Protein AF-A0A7Z9GWV1-F1 (afdb_monomer)

Sequence (117 aa):
MITIGADYTLPIANGILIMTESMFINHSEINNQSITAFMASVPLGMVHQLMFISQLDWKEDRSYNYLRWSSTYDHYSLNFILSISPKRADYNLPEEDLPRSLAGFGTGLQFMFIYNH

pLDDT: mean 89.91, std 7.86, range [61.5, 97.62]

Secondary structure (DSSP, 8-state):
-EEEEEEEEE-STT-EEEEEEEEEE--SSS--EEEEEEEEEEEETTTEEEEEEEEEETTTTEEEEEEEEEEE-SSEEEEEEEEE---GGGS-S-TTTS-SS-TTSSEEEEEEEEE--

Structure (mmCIF, N/CA/C/O backbone):
data_AF-A0A7Z9GWV1-F1
#
_entry.id   AF-A0A7Z9GWV1-F1
#
loop_
_atom_site.group_PDB
_atom_site.id
_atom_site.type_symbol
_atom_site.label_atom_id
_atom_site.label_alt_id
_atom_site.label_comp_id
_atom_site.label_asym_id
_atom_site.label_entity_id
_atom_site.label_seq_id
_atom_site.pdbx_PDB_ins_code
_atom_site.Cartn_x
_atom_site.Cartn_y
_atom_site.Cartn_z
_atom_site.occupancy
_atom_site.B_iso_or_equiv
_atom_site.auth_seq_id
_atom_site.auth_comp_id
_atom_site.auth_asym_id
_atom_site.auth_atom_id
_atom_site.pdbx_PDB_model_num
ATOM 1 N N . MET A 1 1 ? 22.954 8.430 -1.538 1.00 85.75 1 MET A N 1
ATOM 2 C CA . MET A 1 1 ? 21.503 8.187 -1.435 1.00 85.75 1 MET A CA 1
ATOM 3 C C . MET A 1 1 ? 20.935 9.204 -0.473 1.00 85.75 1 MET A C 1
ATOM 5 O O . MET A 1 1 ? 21.500 9.362 0.602 1.00 85.75 1 MET A O 1
ATOM 9 N N . ILE A 1 2 ? 19.909 9.936 -0.884 1.00 91.75 2 ILE A N 1
ATOM 10 C CA . ILE A 1 2 ? 19.258 10.964 -0.068 1.00 91.75 2 ILE A CA 1
ATOM 11 C C . ILE A 1 2 ? 17.7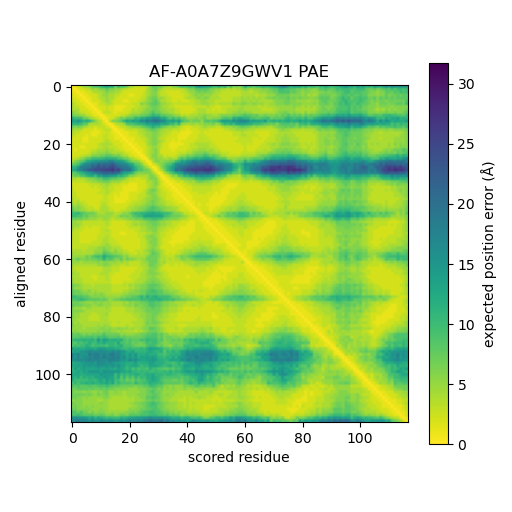64 10.673 -0.094 1.00 91.75 2 ILE A C 1
ATOM 13 O O . ILE A 1 2 ? 17.221 10.435 -1.168 1.00 91.75 2 ILE A O 1
ATOM 17 N N . THR A 1 3 ? 17.114 10.713 1.063 1.00 92.69 3 THR A N 1
ATOM 18 C CA . THR A 1 3 ? 15.664 10.550 1.181 1.00 92.69 3 THR A CA 1
ATOM 19 C C . THR A 1 3 ? 15.099 11.752 1.915 1.00 92.69 3 THR A C 1
ATOM 21 O O . THR A 1 3 ? 15.663 12.187 2.918 1.00 92.69 3 THR A O 1
ATOM 24 N N . ILE A 1 4 ? 14.009 12.304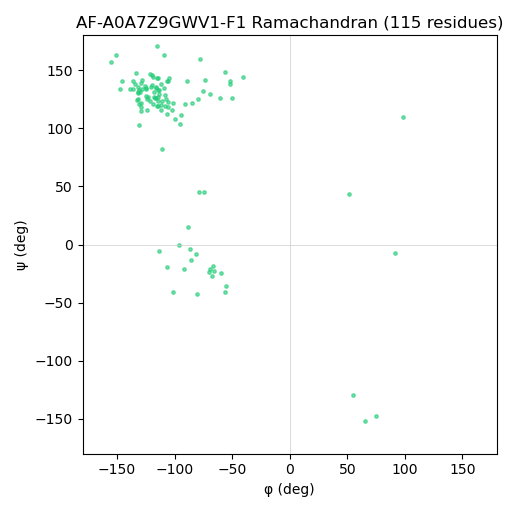 1.396 1.00 95.12 4 ILE A N 1
ATOM 25 C CA . ILE A 1 4 ? 13.285 13.428 1.984 1.00 95.12 4 ILE A CA 1
ATOM 26 C C . ILE A 1 4 ? 11.817 13.039 2.007 1.00 95.12 4 ILE A C 1
ATOM 28 O O . ILE A 1 4 ? 11.290 12.570 1.002 1.00 95.12 4 ILE A O 1
ATOM 32 N N . GLY A 1 5 ? 11.157 13.240 3.137 1.00 95.38 5 GLY A N 1
ATOM 33 C CA . GLY A 1 5 ? 9.747 12.931 3.276 1.00 95.38 5 GLY A CA 1
ATOM 34 C C . GLY A 1 5 ? 9.064 13.832 4.284 1.00 95.38 5 GLY A C 1
ATOM 35 O O . GLY A 1 5 ? 9.719 14.513 5.075 1.00 95.38 5 GLY A O 1
ATOM 36 N N . ALA A 1 6 ? 7.743 13.846 4.209 1.00 96.00 6 ALA A N 1
ATOM 37 C CA . ALA A 1 6 ? 6.877 14.532 5.143 1.00 96.00 6 ALA A CA 1
ATOM 38 C C . ALA A 1 6 ? 5.588 13.733 5.315 1.00 96.00 6 ALA A C 1
ATOM 40 O O . ALA A 1 6 ? 5.021 13.224 4.344 1.00 96.00 6 ALA A O 1
ATOM 41 N N . ASP A 1 7 ? 5.105 13.681 6.547 1.00 96.38 7 ASP A N 1
ATOM 42 C CA . ASP A 1 7 ? 3.790 13.179 6.895 1.00 96.38 7 ASP A CA 1
ATOM 43 C C . ASP A 1 7 ? 2.966 14.276 7.576 1.00 96.38 7 ASP A C 1
ATOM 45 O O . ASP A 1 7 ? 3.480 15.161 8.262 1.00 96.38 7 ASP A O 1
ATOM 49 N N . TYR A 1 8 ? 1.663 14.257 7.324 1.00 95.31 8 TYR A N 1
ATOM 50 C CA . TYR A 1 8 ? 0.720 15.169 7.941 1.00 95.31 8 TYR A CA 1
ATOM 51 C C . TYR A 1 8 ? -0.624 14.480 8.138 1.00 95.31 8 TYR A C 1
ATOM 53 O O . TYR A 1 8 ? -1.160 13.848 7.227 1.00 95.31 8 TYR A O 1
ATOM 61 N N . THR A 1 9 ? -1.194 14.633 9.332 1.00 95.81 9 THR A N 1
ATOM 62 C CA . THR A 1 9 ? -2.536 14.134 9.635 1.00 95.81 9 THR A CA 1
ATOM 63 C C . THR A 1 9 ? -3.528 15.283 9.544 1.00 95.81 9 THR A C 1
ATOM 65 O O . THR A 1 9 ? -3.559 16.166 10.400 1.00 95.81 9 THR A O 1
ATOM 68 N N . LEU A 1 10 ? -4.353 15.273 8.500 1.00 93.31 10 LEU A N 1
ATOM 69 C CA . LEU A 1 10 ? -5.433 16.236 8.332 1.00 93.31 10 LEU A CA 1
ATOM 70 C C . LEU A 1 10 ? -6.517 15.968 9.386 1.00 93.31 10 LEU A C 1
ATOM 72 O O . LEU A 1 10 ? -7.006 14.837 9.458 1.00 93.31 10 LEU A O 1
ATOM 76 N N . PRO A 1 11 ? -6.970 16.984 10.143 1.00 8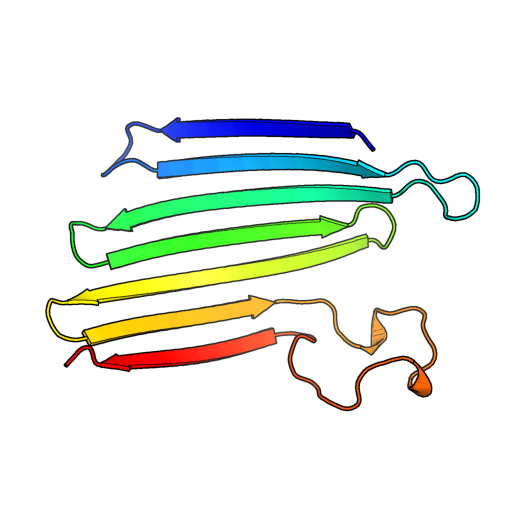9.44 11 PRO A N 1
ATOM 77 C CA . PRO A 1 11 ? -8.016 16.840 11.158 1.00 89.44 11 PRO A CA 1
ATOM 78 C C . PRO A 1 11 ? -9.422 16.802 10.528 1.00 89.44 11 PRO A C 1
ATOM 80 O O . PRO A 1 11 ? -10.339 17.495 10.961 1.00 89.44 11 PRO A O 1
ATOM 83 N N . ILE A 1 12 ? -9.588 16.031 9.454 1.00 86.00 12 ILE A N 1
ATOM 84 C CA . ILE A 1 12 ? -10.847 15.851 8.729 1.00 86.00 12 ILE A CA 1
ATOM 85 C C . ILE A 1 12 ? -11.309 14.407 8.952 1.00 86.00 12 ILE A C 1
ATOM 87 O O . ILE A 1 12 ? -10.498 13.480 8.905 1.00 86.00 12 ILE A O 1
ATOM 91 N N . ALA A 1 13 ? -12.610 14.211 9.187 1.00 81.50 13 ALA A N 1
ATOM 92 C CA . ALA A 1 13 ? -13.189 12.925 9.589 1.00 81.50 13 ALA A CA 1
ATOM 93 C C . ALA A 1 13 ? -12.506 12.368 10.859 1.00 81.50 13 ALA A C 1
ATOM 95 O O . ALA A 1 13 ? -12.370 13.096 11.838 1.00 81.50 13 ALA A O 1
ATOM 96 N N . ASN A 1 14 ? -12.069 11.106 10.855 1.00 85.69 14 ASN A N 1
ATOM 97 C CA . ASN A 1 14 ? -11.339 10.496 11.976 1.00 85.69 14 ASN A CA 1
ATOM 98 C C . ASN A 1 14 ? -9.812 10.711 11.892 1.00 85.69 14 ASN A C 1
ATOM 100 O O . ASN A 1 14 ? -9.060 10.012 12.567 1.00 85.69 14 ASN A O 1
ATOM 104 N N . GLY A 1 15 ? -9.354 11.641 11.048 1.00 90.56 15 GLY A N 1
ATOM 105 C CA . GLY A 1 15 ? -7.941 11.904 10.788 1.00 90.56 15 GLY A CA 1
ATOM 106 C C . GLY A 1 15 ? -7.458 11.211 9.515 1.00 90.56 15 GLY A C 1
ATOM 107 O O . GLY A 1 15 ? -7.330 9.992 9.479 1.00 90.56 15 GLY A O 1
ATOM 108 N N . ILE A 1 16 ? -7.176 11.981 8.463 1.00 93.81 16 ILE A N 1
ATOM 109 C CA . ILE A 1 16 ? -6.587 11.450 7.224 1.00 93.81 16 ILE A CA 1
ATOM 110 C C . ILE A 1 16 ? -5.077 11.628 7.316 1.00 93.81 16 ILE A C 1
ATOM 112 O O . ILE A 1 16 ? -4.586 12.754 7.265 1.00 93.81 16 ILE A O 1
ATOM 116 N N . LEU A 1 17 ? -4.344 10.526 7.436 1.00 95.44 17 LEU A N 1
ATOM 117 C CA . LEU A 1 17 ? -2.889 10.542 7.352 1.00 95.44 17 LEU A CA 1
ATOM 118 C C . LEU A 1 17 ? -2.484 10.605 5.884 1.00 95.44 17 LEU A C 1
ATOM 120 O O . LEU A 1 17 ? -2.887 9.749 5.102 1.00 95.44 17 LEU A O 1
ATOM 124 N N . ILE A 1 18 ? -1.674 11.591 5.522 1.00 96.56 18 ILE A N 1
ATOM 125 C CA . ILE A 1 18 ? -1.025 11.675 4.219 1.00 96.56 18 ILE A CA 1
ATOM 126 C C . ILE A 1 18 ? 0.477 11.689 4.451 1.00 96.56 18 ILE A C 1
ATOM 128 O O . ILE A 1 18 ? 0.964 12.398 5.326 1.00 96.56 18 ILE A O 1
ATOM 132 N N . MET A 1 19 ? 1.210 10.922 3.661 1.00 97.19 19 MET A N 1
ATOM 133 C CA . MET A 1 19 ? 2.661 10.867 3.700 1.00 97.19 19 MET A CA 1
ATOM 134 C C . MET A 1 19 ? 3.202 10.887 2.282 1.00 97.19 19 MET A C 1
ATOM 136 O O . MET A 1 19 ? 2.661 10.244 1.383 1.00 97.19 19 MET A O 1
ATOM 140 N N . THR A 1 20 ? 4.294 11.605 2.082 1.00 96.69 20 THR A N 1
ATOM 141 C CA . THR A 1 20 ? 5.072 11.526 0.856 1.00 96.69 20 THR A CA 1
ATOM 142 C C . THR A 1 20 ? 6.540 11.375 1.196 1.00 96.69 20 THR A C 1
ATOM 144 O O . THR A 1 20 ? 7.060 12.064 2.068 1.00 96.69 20 THR A O 1
ATOM 147 N N . GLU A 1 21 ? 7.210 10.466 0.504 1.00 96.75 21 GLU A N 1
ATOM 148 C CA . GLU A 1 21 ? 8.649 10.263 0.596 1.00 96.75 21 GLU A CA 1
ATOM 149 C C . GLU A 1 21 ? 9.233 10.279 -0.811 1.00 96.75 21 GLU A C 1
ATOM 151 O O . GLU A 1 21 ? 8.638 9.773 -1.755 1.00 96.75 21 GLU A O 1
ATOM 156 N N . SER A 1 22 ? 10.404 10.876 -0.976 1.00 94.44 22 SER A N 1
ATOM 157 C CA . SER A 1 22 ? 11.159 10.885 -2.222 1.00 94.44 22 SER A CA 1
ATOM 158 C C . SER A 1 22 ? 12.601 10.502 -1.939 1.00 94.44 22 SER A C 1
ATOM 160 O O . SER A 1 22 ? 13.276 11.105 -1.107 1.00 94.44 22 SER A O 1
ATOM 162 N N . MET A 1 23 ? 13.066 9.481 -2.642 1.00 94.56 23 MET A N 1
ATOM 163 C CA . MET A 1 23 ? 14.381 8.884 -2.506 1.00 94.56 23 MET A CA 1
ATOM 164 C C . MET A 1 23 ? 15.159 9.089 -3.799 1.00 94.56 23 MET A C 1
ATOM 166 O O . MET A 1 23 ? 14.711 8.713 -4.879 1.00 94.56 23 MET A O 1
ATOM 170 N N . PHE A 1 24 ? 16.351 9.658 -3.673 1.00 91.62 24 PHE A N 1
ATOM 171 C CA . PHE A 1 24 ? 17.289 9.895 -4.758 1.00 91.62 24 PHE A CA 1
ATOM 172 C C . PHE A 1 24 ? 18.505 8.992 -4.580 1.00 91.62 24 PHE A C 1
ATOM 174 O O . PHE A 1 24 ? 19.279 9.104 -3.616 1.00 91.62 24 PHE A O 1
ATOM 181 N N . ILE A 1 25 ? 18.687 8.094 -5.538 1.00 89.50 25 ILE A N 1
ATOM 182 C CA . ILE A 1 25 ? 19.813 7.177 -5.617 1.00 89.50 25 ILE A CA 1
ATOM 183 C C . ILE A 1 25 ? 20.716 7.683 -6.736 1.00 89.50 25 ILE A C 1
ATOM 185 O O . ILE A 1 25 ? 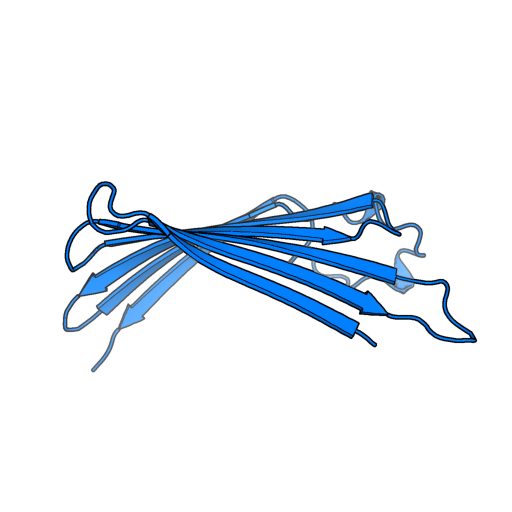20.352 7.681 -7.908 1.00 89.50 25 ILE A O 1
ATOM 189 N N . ASN A 1 26 ? 21.898 8.153 -6.350 1.00 84.06 26 ASN A N 1
ATOM 190 C CA . ASN A 1 26 ? 22.974 8.482 -7.273 1.00 84.06 26 ASN A CA 1
ATOM 191 C C . ASN A 1 26 ? 24.022 7.375 -7.152 1.00 84.06 26 ASN A C 1
ATOM 193 O O . ASN A 1 26 ? 24.547 7.153 -6.055 1.00 84.06 26 ASN A O 1
ATOM 197 N N . HIS A 1 27 ? 24.271 6.665 -8.246 1.00 76.38 27 HIS A N 1
ATOM 198 C CA . HIS A 1 27 ? 25.267 5.610 -8.334 1.00 76.38 27 HIS A CA 1
ATOM 199 C C . HIS A 1 27 ? 26.140 5.883 -9.560 1.00 76.38 27 HIS A C 1
ATOM 201 O O . HIS A 1 27 ? 25.650 6.300 -10.601 1.00 76.38 27 HIS A O 1
ATOM 207 N N . SER A 1 28 ? 27.448 5.683 -9.445 1.00 66.31 28 SER A N 1
ATOM 208 C CA . SER A 1 28 ? 28.391 6.016 -10.520 1.00 66.31 28 SER A CA 1
ATOM 209 C C . SER A 1 28 ? 28.278 5.098 -11.742 1.00 66.31 28 SER A C 1
ATOM 211 O O . SER A 1 28 ? 28.651 5.510 -12.835 1.00 66.31 28 SER A O 1
ATOM 213 N N . GLU A 1 29 ? 27.756 3.878 -11.571 1.00 62.22 29 GLU A N 1
ATOM 214 C CA . GLU A 1 29 ? 27.596 2.887 -12.651 1.00 62.22 29 GLU A CA 1
ATOM 215 C C . GLU A 1 29 ? 26.141 2.697 -13.113 1.00 62.22 29 GLU A C 1
ATOM 217 O O . GLU A 1 29 ? 25.895 2.220 -14.218 1.00 62.22 29 GLU A O 1
ATOM 222 N N . ILE A 1 30 ? 25.165 3.096 -12.293 1.00 61.50 30 ILE A N 1
ATOM 223 C CA . ILE A 1 30 ? 23.731 2.964 -12.565 1.00 61.50 30 ILE A CA 1
ATOM 224 C C . ILE A 1 30 ? 23.171 4.380 -12.585 1.00 61.50 30 ILE A C 1
ATOM 226 O O . ILE A 1 30 ? 23.298 5.104 -11.602 1.00 61.50 30 ILE A O 1
ATOM 230 N N . ASN A 1 31 ? 22.578 4.773 -13.714 1.00 69.12 31 ASN A N 1
ATOM 231 C CA . ASN A 1 31 ? 21.940 6.077 -13.902 1.00 69.12 31 ASN A CA 1
ATOM 232 C C . ASN A 1 31 ? 21.146 6.526 -12.662 1.00 69.12 31 ASN A C 1
ATOM 234 O O . ASN A 1 31 ? 20.468 5.715 -12.036 1.00 69.12 31 ASN A O 1
ATOM 238 N N . ASN A 1 32 ? 21.157 7.831 -12.376 1.00 81.25 32 ASN A N 1
ATOM 239 C CA . ASN A 1 32 ? 20.405 8.406 -11.261 1.00 81.25 32 ASN A CA 1
ATOM 240 C C . ASN A 1 32 ? 18.943 7.938 -11.283 1.00 81.25 32 ASN A C 1
ATOM 242 O O . ASN A 1 32 ? 18.246 8.121 -12.286 1.00 81.25 32 ASN A O 1
ATOM 246 N N . GLN A 1 33 ? 18.492 7.373 -10.167 1.00 85.00 33 GLN A N 1
ATOM 247 C CA . GLN A 1 33 ? 17.126 6.906 -9.975 1.00 85.00 33 GLN A CA 1
ATOM 248 C C . GLN A 1 33 ? 16.460 7.774 -8.911 1.00 85.00 33 GLN A C 1
ATOM 250 O O . GLN A 1 33 ? 17.043 8.036 -7.853 1.00 85.00 33 GLN A O 1
ATOM 255 N N . SER A 1 34 ? 15.240 8.230 -9.186 1.00 91.56 34 SER A N 1
ATOM 256 C CA . SER A 1 34 ? 14.406 8.879 -8.179 1.00 91.56 34 SER A CA 1
ATOM 257 C C . SER A 1 34 ? 13.090 8.144 -8.047 1.00 91.56 34 SER A C 1
ATOM 259 O O . SER A 1 34 ? 12.383 7.945 -9.035 1.00 91.56 34 SER A O 1
ATOM 261 N N . ILE A 1 35 ? 12.765 7.778 -6.816 1.00 93.75 35 ILE A N 1
ATOM 262 C CA . ILE A 1 35 ? 11.544 7.068 -6.463 1.00 93.75 35 ILE A CA 1
ATOM 263 C C . ILE A 1 35 ? 10.754 7.963 -5.519 1.00 93.75 35 ILE A C 1
ATOM 265 O O . ILE A 1 35 ? 11.288 8.403 -4.503 1.00 93.75 35 ILE A O 1
ATOM 269 N N . THR A 1 36 ? 9.489 8.214 -5.832 1.00 95.44 36 THR A N 1
ATOM 270 C CA . THR A 1 36 ? 8.568 8.940 -4.955 1.00 95.44 36 THR A CA 1
ATOM 271 C C . THR A 1 36 ? 7.462 8.002 -4.508 1.00 95.44 36 THR A C 1
ATOM 273 O O . THR A 1 36 ? 6.795 7.391 -5.333 1.00 95.44 36 THR A O 1
ATOM 276 N N . ALA A 1 37 ? 7.248 7.897 -3.206 1.00 96.44 37 ALA A N 1
ATOM 277 C CA . ALA A 1 37 ? 6.111 7.220 -2.619 1.00 96.44 37 ALA A CA 1
ATOM 278 C C . ALA A 1 37 ? 5.129 8.251 -2.053 1.00 96.44 37 ALA A C 1
ATOM 280 O O . ALA A 1 37 ? 5.507 9.261 -1.459 1.00 96.44 37 ALA A O 1
ATOM 281 N N . PHE A 1 38 ? 3.850 7.980 -2.237 1.00 96.88 38 PHE A N 1
ATOM 282 C CA . PHE A 1 38 ? 2.732 8.700 -1.662 1.00 96.88 38 PHE A CA 1
ATOM 283 C C . PHE A 1 38 ? 1.853 7.695 -0.933 1.00 96.88 38 PHE A C 1
ATOM 285 O O . PHE A 1 38 ? 1.572 6.618 -1.452 1.00 96.88 38 PHE A O 1
ATOM 292 N N . MET A 1 39 ? 1.396 8.042 0.259 1.00 97.31 39 MET A N 1
ATOM 293 C CA . MET A 1 39 ? 0.478 7.235 1.041 1.00 97.31 39 MET A CA 1
ATOM 294 C C . MET A 1 39 ? -0.624 8.126 1.597 1.00 97.31 39 MET A C 1
ATOM 296 O O . MET A 1 39 ? -0.372 9.237 2.052 1.00 97.31 39 MET A O 1
ATOM 300 N N . ALA A 1 40 ? -1.851 7.625 1.558 1.00 96.56 40 ALA A N 1
ATOM 301 C CA . ALA A 1 40 ? -2.991 8.215 2.231 1.00 96.56 40 ALA A CA 1
ATOM 302 C C . ALA A 1 40 ? -3.724 7.120 3.006 1.00 96.56 40 ALA A C 1
ATOM 304 O O . ALA A 1 40 ? -4.013 6.057 2.462 1.00 96.56 40 ALA A O 1
ATOM 305 N N . SER A 1 41 ? -4.040 7.356 4.272 1.00 95.94 41 SER A N 1
ATOM 306 C CA . SER A 1 41 ? -4.724 6.394 5.129 1.00 95.94 41 SER A CA 1
ATOM 307 C C . SER A 1 41 ? -5.821 7.075 5.930 1.00 95.94 41 SER A C 1
ATOM 309 O O . SER A 1 41 ? -5.605 8.121 6.536 1.00 95.94 41 SER A O 1
ATOM 311 N N . VAL A 1 42 ? -6.993 6.447 5.968 1.00 95.31 42 VAL A N 1
ATOM 312 C CA . VAL A 1 42 ? -8.172 6.931 6.684 1.00 95.31 42 VAL A CA 1
ATOM 313 C C . VAL A 1 42 ? -8.720 5.815 7.572 1.00 95.31 42 VAL A C 1
ATOM 315 O O . VAL A 1 42 ? -9.144 4.777 7.051 1.00 95.31 42 VAL A O 1
ATOM 318 N N . PRO A 1 43 ? -8.748 6.002 8.900 1.00 93.75 43 PRO A N 1
ATOM 319 C CA . PRO A 1 43 ? -9.499 5.140 9.791 1.00 93.75 43 PRO A CA 1
ATOM 320 C C . PRO A 1 43 ? -10.997 5.468 9.686 1.00 93.75 43 PRO A C 1
ATOM 322 O O . PRO A 1 43 ? -11.431 6.620 9.739 1.00 93.75 43 PRO A O 1
ATOM 325 N N . LEU A 1 44 ? -11.818 4.438 9.537 1.00 91.69 44 LEU A N 1
ATOM 326 C CA . LEU A 1 44 ? -13.274 4.521 9.498 1.00 91.69 44 LEU A CA 1
ATOM 327 C C . LEU A 1 44 ? -13.814 3.867 10.777 1.00 91.69 44 LEU A C 1
ATOM 329 O O . LEU A 1 44 ? -14.187 2.693 10.801 1.00 91.69 44 LEU A O 1
ATOM 333 N N . GLY A 1 45 ? -13.811 4.640 11.866 1.00 88.56 45 GLY A N 1
ATOM 334 C CA . GLY A 1 45 ? -14.101 4.144 13.210 1.00 88.56 45 GLY A CA 1
ATOM 335 C C . GLY A 1 45 ? -12.934 3.341 13.790 1.00 88.56 45 GLY A C 1
ATOM 336 O O . GLY A 1 45 ? -11.776 3.629 13.504 1.00 88.56 45 GLY A O 1
ATOM 337 N N . MET A 1 46 ? -13.246 2.340 14.616 1.00 87.12 46 MET A N 1
ATOM 338 C CA . MET A 1 46 ? -12.242 1.490 15.279 1.00 87.12 46 MET A CA 1
ATOM 339 C C . MET A 1 46 ? -11.896 0.220 14.491 1.00 87.12 46 MET A C 1
ATOM 341 O O . MET A 1 46 ? -10.857 -0.383 14.727 1.00 87.12 46 MET A O 1
ATOM 345 N N . VAL A 1 47 ? -12.780 -0.195 13.580 1.00 92.38 47 VAL A N 1
ATOM 346 C CA . VAL A 1 47 ? -12.721 -1.515 12.932 1.00 92.38 47 VAL A CA 1
ATOM 347 C C . VAL A 1 47 ? -12.129 -1.427 11.532 1.00 92.38 47 VAL A C 1
ATOM 349 O O . VAL A 1 47 ? -11.348 -2.290 11.138 1.00 92.38 47 VAL A O 1
ATOM 352 N N . HIS A 1 48 ? -12.495 -0.400 10.766 1.00 95.19 48 HIS A N 1
ATOM 353 C CA . HIS A 1 48 ? -12.152 -0.312 9.354 1.00 95.19 48 HIS A CA 1
ATOM 354 C C . HIS A 1 48 ? -11.036 0.698 9.103 1.00 95.19 48 HIS A C 1
ATOM 356 O O . HIS A 1 48 ? -11.008 1.777 9.690 1.00 95.19 48 HIS A O 1
ATOM 362 N N . GLN A 1 49 ? -10.152 0.385 8.163 1.00 95.38 49 GLN A N 1
ATOM 363 C CA . GLN A 1 49 ? -9.127 1.301 7.678 1.00 95.38 49 GLN A CA 1
ATOM 364 C C . GLN A 1 49 ? -9.010 1.177 6.163 1.00 95.38 49 GLN A C 1
ATOM 366 O O . GLN A 1 49 ? -8.946 0.074 5.619 1.00 95.38 49 GLN A O 1
ATOM 371 N N . LEU A 1 50 ? -8.969 2.321 5.487 1.00 96.62 50 LEU A N 1
ATOM 372 C CA . LEU A 1 50 ? -8.665 2.412 4.067 1.00 96.62 50 LEU A CA 1
ATOM 373 C C . LEU A 1 50 ? -7.270 3.016 3.911 1.00 96.62 50 LEU A C 1
ATOM 375 O O . LEU A 1 50 ? -6.988 4.061 4.487 1.00 96.62 50 LEU A O 1
ATOM 379 N N . MET A 1 51 ? -6.399 2.369 3.148 1.00 96.88 51 MET A N 1
ATOM 380 C CA . MET A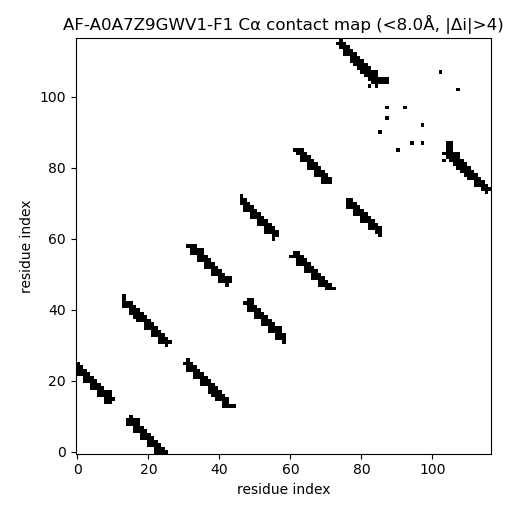 1 51 ? -5.043 2.832 2.876 1.00 96.88 51 MET A CA 1
ATOM 381 C C . MET A 1 51 ? -4.773 2.765 1.381 1.00 96.88 51 MET A C 1
ATOM 383 O O . MET A 1 51 ? -4.982 1.735 0.750 1.00 96.88 51 MET A O 1
ATOM 387 N N . PHE A 1 52 ? -4.271 3.853 0.829 1.00 97.25 52 PHE A N 1
ATOM 388 C CA . PHE A 1 52 ? -3.795 3.954 -0.533 1.00 97.25 52 PHE A CA 1
ATOM 389 C C . PHE A 1 52 ? -2.299 4.252 -0.515 1.00 97.25 52 PHE A C 1
ATOM 391 O O . PHE A 1 52 ? -1.854 5.111 0.241 1.00 97.25 52 PHE A O 1
ATOM 398 N N . ILE A 1 53 ? -1.529 3.550 -1.337 1.00 97.25 53 ILE A N 1
ATOM 399 C CA . ILE A 1 53 ? -0.101 3.780 -1.543 1.00 97.25 53 ILE A CA 1
ATOM 400 C C . ILE A 1 53 ? 0.137 3.857 -3.046 1.00 97.25 53 ILE A C 1
ATOM 402 O O . ILE A 1 53 ? -0.306 2.985 -3.786 1.00 97.25 53 ILE A O 1
ATOM 406 N N . SER A 1 54 ? 0.855 4.876 -3.493 1.00 96.75 54 SER A N 1
ATOM 407 C CA . SER A 1 54 ? 1.332 5.010 -4.862 1.00 96.75 54 SER A CA 1
ATOM 408 C C . SER A 1 54 ? 2.841 5.191 -4.838 1.00 96.75 54 SER A C 1
ATOM 410 O O . SER A 1 54 ? 3.350 6.041 -4.116 1.00 96.75 54 SER A O 1
ATOM 412 N N . GLN A 1 55 ? 3.562 4.384 -5.601 1.00 95.81 55 GLN A N 1
ATOM 413 C CA . GLN A 1 55 ? 5.000 4.493 -5.782 1.00 95.81 55 GLN A CA 1
ATOM 414 C C . GLN A 1 55 ? 5.283 4.794 -7.249 1.00 95.81 55 GLN A C 1
ATOM 416 O O . GLN A 1 55 ? 4.835 4.071 -8.134 1.00 95.81 55 GLN A O 1
ATOM 421 N N . LEU A 1 56 ? 6.035 5.856 -7.491 1.00 94.06 56 LEU A N 1
ATOM 422 C CA . LEU A 1 56 ? 6.418 6.355 -8.800 1.00 94.06 56 LEU A CA 1
ATOM 423 C C . LEU A 1 56 ? 7.929 6.203 -8.949 1.00 94.06 56 LEU A C 1
ATOM 425 O O . LEU A 1 56 ? 8.693 6.784 -8.178 1.00 94.06 56 LEU A O 1
ATOM 429 N N . ASP A 1 57 ? 8.353 5.425 -9.937 1.00 92.19 57 ASP A N 1
ATOM 430 C CA . ASP A 1 57 ? 9.730 5.404 -10.413 1.00 92.19 57 ASP A CA 1
ATOM 431 C C . ASP A 1 57 ? 9.834 6.335 -11.621 1.00 92.19 57 ASP A C 1
ATOM 433 O O . ASP A 1 57 ? 9.401 6.005 -12.727 1.00 92.19 57 ASP A O 1
ATOM 437 N N . TRP A 1 58 ? 10.405 7.515 -11.393 1.00 89.44 58 TRP A N 1
ATOM 438 C CA . TRP A 1 58 ? 10.526 8.554 -12.413 1.00 89.44 58 TRP A CA 1
ATOM 439 C C . TRP A 1 58 ? 11.505 8.189 -13.527 1.00 89.44 58 TRP A C 1
ATOM 441 O O . TRP A 1 58 ? 11.456 8.787 -14.599 1.00 89.44 58 TRP A O 1
ATOM 451 N N . LYS A 1 59 ? 12.430 7.253 -13.282 1.00 86.38 59 LYS A N 1
ATOM 452 C CA . LYS A 1 59 ? 13.443 6.883 -14.272 1.00 86.38 59 LYS A CA 1
ATOM 453 C C . LYS A 1 59 ? 12.882 5.920 -15.311 1.00 86.38 59 LYS A C 1
ATOM 455 O O . LYS A 1 59 ? 13.167 6.072 -16.495 1.00 86.38 59 LYS A O 1
ATOM 460 N N . GLU A 1 60 ? 12.104 4.952 -14.845 1.00 83.81 60 GLU A N 1
ATOM 461 C CA . GLU A 1 60 ? 11.515 3.891 -15.665 1.00 83.81 60 GLU A CA 1
ATOM 462 C C . GLU A 1 60 ? 10.074 4.207 -16.108 1.00 83.81 60 GLU A C 1
ATOM 464 O O . GLU A 1 60 ? 9.466 3.387 -16.790 1.00 83.81 60 GLU A O 1
ATOM 469 N N . ASP A 1 61 ? 9.529 5.365 -15.710 1.00 86.56 61 ASP A N 1
ATOM 470 C CA . ASP A 1 61 ? 8.131 5.784 -15.914 1.00 86.56 61 ASP A CA 1
ATOM 471 C C . ASP A 1 61 ? 7.120 4.721 -15.445 1.00 86.56 61 ASP A C 1
ATOM 473 O O . ASP A 1 61 ? 6.139 4.379 -16.108 1.00 86.56 61 ASP A O 1
ATOM 477 N N . ARG A 1 62 ? 7.397 4.136 -14.274 1.00 90.31 62 ARG A N 1
ATOM 478 C CA . ARG A 1 62 ? 6.585 3.064 -13.688 1.00 90.31 62 ARG A CA 1
ATOM 479 C C . ARG A 1 62 ? 5.836 3.571 -12.472 1.00 90.31 62 ARG A C 1
ATOM 481 O O . ARG A 1 62 ? 6.418 4.187 -11.583 1.00 90.31 62 ARG A O 1
ATOM 488 N N . SER A 1 63 ? 4.551 3.233 -12.398 1.00 92.69 63 SER A N 1
ATOM 489 C CA . SER A 1 63 ? 3.722 3.491 -11.223 1.00 92.69 63 SER A CA 1
ATOM 490 C C . SER A 1 63 ? 3.185 2.192 -10.635 1.00 92.69 63 SER A C 1
ATOM 492 O O . SER A 1 63 ? 2.733 1.305 -11.359 1.00 92.69 63 SER A O 1
ATOM 494 N N . TYR A 1 64 ? 3.227 2.093 -9.313 1.00 94.81 64 TYR A N 1
ATOM 495 C CA . TYR A 1 64 ? 2.709 0.970 -8.548 1.00 94.81 64 TYR A CA 1
ATOM 496 C C . TYR A 1 64 ? 1.704 1.510 -7.547 1.00 94.81 64 TYR A C 1
ATOM 498 O O . TYR A 1 64 ? 2.056 2.278 -6.656 1.00 94.81 64 TYR A O 1
ATOM 506 N N . ASN A 1 65 ? 0.447 1.125 -7.698 1.00 96.12 65 ASN A N 1
ATOM 507 C CA . ASN A 1 65 ? -0.644 1.618 -6.873 1.00 96.12 65 ASN A CA 1
ATOM 508 C C . ASN A 1 65 ? -1.230 0.466 -6.068 1.00 96.12 65 ASN A C 1
ATOM 510 O O . ASN A 1 65 ? -1.484 -0.610 -6.601 1.00 96.12 65 ASN A O 1
ATOM 514 N N . TYR A 1 66 ? -1.473 0.704 -4.789 1.00 96.44 66 TYR A N 1
ATOM 515 C CA . TYR A 1 66 ? -2.009 -0.267 -3.854 1.00 96.44 66 TYR A CA 1
ATOM 516 C C . TYR A 1 66 ? -3.142 0.383 -3.081 1.00 96.44 66 TYR A C 1
ATOM 518 O O . TYR A 1 66 ? -2.955 1.410 -2.437 1.00 96.44 66 TYR A O 1
ATOM 526 N N . LEU A 1 67 ? -4.315 -0.230 -3.120 1.00 97.38 67 LEU A N 1
ATOM 527 C CA . LEU A 1 67 ? -5.446 0.127 -2.285 1.00 97.38 67 LEU A CA 1
ATOM 528 C C . LEU A 1 67 ? -5.730 -1.046 -1.356 1.00 97.38 67 LEU A C 1
ATOM 530 O O . LEU A 1 67 ? -6.037 -2.145 -1.811 1.00 97.38 67 LEU A O 1
ATOM 534 N N . ARG A 1 68 ? -5.643 -0.810 -0.053 1.00 97.12 68 ARG A N 1
ATOM 535 C CA . ARG A 1 68 ? -5.987 -1.770 0.986 1.00 97.12 68 ARG A CA 1
ATOM 536 C C . ARG A 1 68 ? -7.202 -1.284 1.753 1.00 97.12 68 ARG A C 1
ATOM 538 O O . ARG A 1 68 ? -7.207 -0.176 2.281 1.00 97.12 68 ARG A O 1
ATOM 545 N N . TRP A 1 69 ? -8.184 -2.156 1.893 1.00 97.62 69 TRP A N 1
ATOM 546 C CA . TRP A 1 69 ? -9.219 -2.040 2.904 1.00 97.62 69 TRP A CA 1
ATOM 547 C C . TRP A 1 69 ? -9.029 -3.150 3.930 1.00 97.62 69 TRP A C 1
ATOM 549 O O . TRP A 1 69 ? -8.989 -4.329 3.578 1.00 97.62 69 TRP A O 1
ATOM 559 N N . SER A 1 70 ? -8.889 -2.772 5.195 1.00 96.75 70 SER A N 1
ATOM 560 C CA . SER A 1 70 ? -8.758 -3.708 6.304 1.00 96.75 70 SER A CA 1
ATOM 561 C C . SER A 1 70 ? -9.897 -3.551 7.300 1.00 96.75 70 SER A C 1
ATOM 563 O O . SER A 1 70 ? -10.371 -2.442 7.550 1.00 96.75 70 SER A O 1
ATOM 565 N N . SER A 1 71 ? -10.329 -4.674 7.864 1.00 96.25 71 SER A N 1
ATOM 566 C CA . SER A 1 71 ? -11.327 -4.758 8.924 1.00 96.25 71 SER A CA 1
ATOM 567 C C . SER A 1 71 ? -10.783 -5.626 10.047 1.00 96.25 71 SER A C 1
ATOM 569 O O . SER A 1 71 ? -10.568 -6.818 9.832 1.00 96.25 71 SER A O 1
ATOM 571 N N . THR A 1 72 ? -10.562 -5.051 11.223 1.00 94.25 72 THR A N 1
ATOM 572 C CA . THR A 1 72 ? -9.961 -5.746 12.367 1.00 94.25 72 THR A CA 1
ATOM 573 C C . THR A 1 72 ? -10.995 -5.926 13.471 1.00 94.25 72 THR A C 1
ATOM 575 O O . THR A 1 72 ? -11.534 -4.949 13.986 1.00 94.25 72 THR A O 1
ATOM 578 N N . TYR A 1 73 ? -11.259 -7.180 13.825 1.00 92.56 73 TYR A N 1
ATOM 579 C CA . TYR A 1 73 ? -12.118 -7.601 14.928 1.00 92.56 73 TYR A CA 1
ATOM 580 C C . TYR A 1 73 ? -11.277 -8.332 15.980 1.00 92.56 73 TYR A C 1
ATOM 582 O O . TYR A 1 73 ? -10.127 -8.688 15.726 1.00 92.56 73 TYR A O 1
ATOM 590 N N . ASP A 1 74 ? -11.867 -8.615 17.139 1.00 92.06 74 ASP A N 1
ATOM 591 C CA . ASP A 1 74 ? -11.150 -9.189 18.286 1.00 92.06 74 ASP A CA 1
ATOM 592 C C . ASP A 1 74 ? -10.42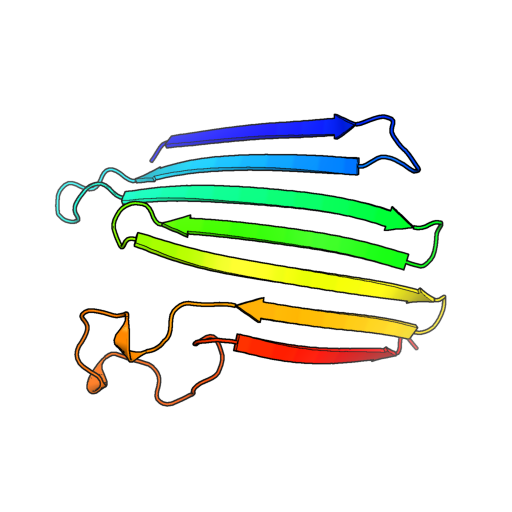8 -10.510 17.965 1.00 92.06 74 ASP A C 1
ATOM 594 O O . ASP A 1 74 ? -9.289 -10.714 18.373 1.00 92.06 74 ASP A O 1
ATOM 598 N N . HIS A 1 75 ? -11.067 -11.391 17.191 1.00 92.94 75 HIS A N 1
ATOM 599 C CA . HIS A 1 75 ? -10.554 -12.738 16.895 1.00 92.94 75 HIS A CA 1
ATOM 600 C C . HIS A 1 75 ? -10.169 -12.939 15.427 1.00 92.94 75 HIS A C 1
ATOM 602 O O . HIS A 1 75 ? -9.680 -14.000 15.050 1.00 92.94 75 HIS A O 1
ATOM 608 N N . TYR A 1 76 ? -10.433 -11.966 14.556 1.00 93.75 76 TYR A N 1
ATOM 609 C CA . TYR A 1 76 ? -10.112 -12.104 13.140 1.00 93.75 76 TYR A CA 1
ATOM 610 C C . TYR A 1 76 ? -9.926 -10.753 12.462 1.00 93.75 76 TYR A C 1
ATOM 612 O O . TYR A 1 76 ? -10.468 -9.737 12.889 1.00 93.75 76 TYR A O 1
ATOM 620 N N . SER A 1 77 ? -9.189 -10.744 11.357 1.00 95.31 77 SER A N 1
ATOM 621 C CA . SER A 1 77 ? -9.088 -9.582 10.484 1.00 95.31 77 SER A CA 1
ATOM 622 C C . SER A 1 77 ? -9.243 -9.963 9.018 1.00 95.31 77 SER A C 1
ATOM 624 O O . SER A 1 77 ? -8.877 -11.055 8.580 1.00 95.31 77 SER A O 1
ATOM 626 N N . LEU A 1 78 ? -9.821 -9.041 8.259 1.00 96.00 78 LEU A N 1
ATOM 627 C CA . LEU A 1 78 ? -10.032 -9.141 6.824 1.00 96.00 78 LEU A CA 1
ATOM 628 C C . LEU A 1 78 ? -9.181 -8.081 6.143 1.00 96.00 78 LEU A C 1
ATOM 630 O O . LEU A 1 78 ? -9.206 -6.923 6.552 1.00 96.00 78 LEU A O 1
ATOM 634 N N . ASN A 1 79 ? -8.462 -8.458 5.094 1.00 96.38 79 ASN A N 1
ATOM 635 C CA . ASN A 1 79 ? -7.719 -7.528 4.257 1.00 96.38 79 ASN A CA 1
ATOM 636 C C . ASN A 1 79 ? -8.077 -7.769 2.794 1.00 96.38 79 ASN A C 1
ATOM 638 O O . ASN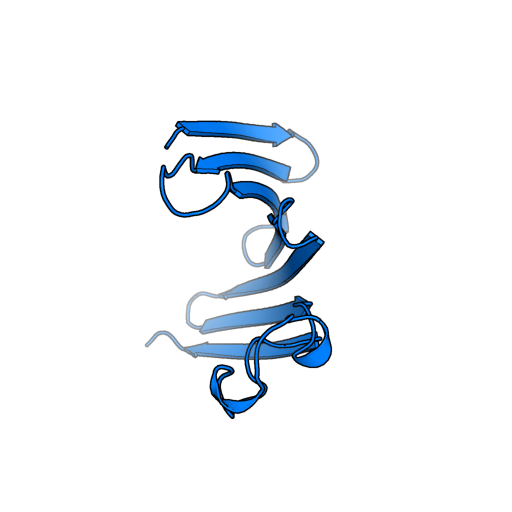 A 1 79 ? -7.885 -8.863 2.264 1.00 96.38 79 ASN A O 1
ATOM 642 N N . PHE A 1 80 ? -8.568 -6.722 2.149 1.00 96.56 80 PHE A N 1
ATOM 643 C CA . PHE A 1 80 ? -8.798 -6.656 0.716 1.00 96.56 80 PHE A CA 1
ATOM 644 C C . PHE A 1 80 ? -7.749 -5.730 0.123 1.00 96.56 80 PHE A C 1
ATOM 646 O O . PHE A 1 80 ? -7.678 -4.562 0.501 1.00 96.56 80 PHE A O 1
ATOM 653 N N . ILE A 1 81 ? -6.924 -6.246 -0.780 1.00 96.62 81 ILE A N 1
ATOM 654 C CA . ILE A 1 81 ? -5.865 -5.483 -1.435 1.00 96.62 81 ILE A CA 1
ATOM 655 C C . ILE A 1 81 ? -6.108 -5.530 -2.939 1.00 96.62 81 ILE A C 1
ATOM 657 O O . ILE A 1 81 ? -6.185 -6.603 -3.534 1.00 96.62 81 ILE A O 1
ATOM 661 N N . LEU A 1 82 ? -6.211 -4.355 -3.545 1.00 96.00 82 LEU A N 1
ATOM 662 C CA . LEU A 1 82 ? -6.157 -4.155 -4.982 1.00 96.00 82 LEU A CA 1
ATOM 663 C C . LEU A 1 82 ? -4.795 -3.545 -5.308 1.00 96.00 82 LEU A C 1
ATOM 665 O O . LEU A 1 82 ? -4.454 -2.487 -4.780 1.00 96.00 82 LEU A O 1
ATOM 669 N N . SER A 1 83 ? -4.026 -4.193 -6.170 1.00 95.69 83 SER A N 1
ATOM 670 C CA . SER A 1 83 ? -2.764 -3.670 -6.682 1.00 95.69 83 SER A CA 1
ATOM 671 C C . SER A 1 83 ? -2.870 -3.403 -8.177 1.00 95.69 83 SER A C 1
ATOM 673 O O . SER A 1 83 ? -3.529 -4.134 -8.912 1.00 95.69 83 SER A O 1
ATOM 675 N N . ILE A 1 84 ? -2.226 -2.340 -8.637 1.00 94.38 84 ILE A N 1
ATOM 6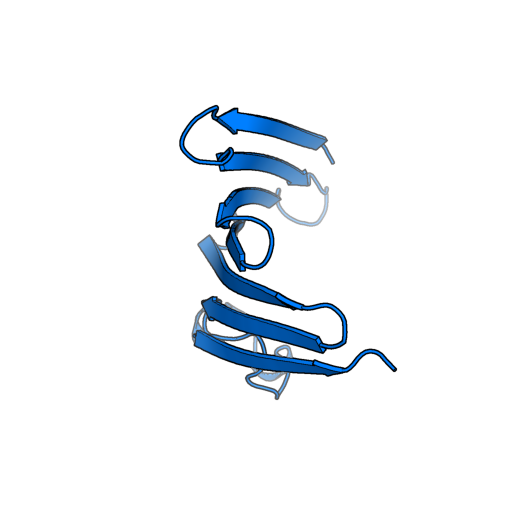76 C CA . ILE A 1 84 ? -2.055 -2.017 -10.047 1.00 94.38 84 ILE A CA 1
ATOM 677 C C . ILE A 1 84 ? -0.576 -1.715 -10.233 1.00 94.38 84 ILE A C 1
ATOM 679 O O . ILE A 1 84 ? -0.101 -0.643 -9.859 1.00 94.38 84 ILE A O 1
ATOM 683 N N . SER A 1 85 ? 0.131 -2.684 -10.791 1.00 93.00 85 SER A N 1
ATOM 684 C CA . SER A 1 85 ? 1.545 -2.602 -11.137 1.00 93.00 85 SER A CA 1
ATOM 685 C C . SER A 1 85 ? 1.713 -2.543 -12.660 1.00 93.00 85 SER A C 1
ATOM 687 O O . SER A 1 85 ? 0.793 -2.932 -13.392 1.00 93.00 85 SER A O 1
ATOM 689 N N . PRO A 1 86 ? 2.885 -2.128 -13.170 1.00 89.69 86 PRO A N 1
ATOM 690 C CA . PRO A 1 86 ? 3.206 -2.227 -14.589 1.00 89.69 86 PRO A CA 1
ATOM 691 C C . PRO A 1 86 ? 3.070 -3.671 -15.087 1.00 89.69 86 PRO A C 1
ATOM 693 O O . PRO A 1 86 ? 3.268 -4.641 -14.342 1.00 89.69 86 PRO A O 1
ATOM 696 N N . LYS A 1 87 ? 2.694 -3.837 -16.354 1.00 87.50 87 LYS A N 1
ATOM 697 C CA . LYS A 1 87 ? 2.621 -5.158 -16.984 1.00 87.50 87 LYS A CA 1
ATOM 698 C C . LYS A 1 87 ? 4.026 -5.615 -17.347 1.00 87.50 87 LYS A C 1
ATOM 700 O O . LYS A 1 87 ? 4.920 -4.803 -17.539 1.00 87.50 87 LYS A O 1
ATOM 705 N N . ARG A 1 88 ? 4.213 -6.925 -17.532 1.00 83.00 88 ARG A N 1
ATOM 706 C CA . ARG A 1 88 ? 5.503 -7.494 -17.970 1.00 83.00 88 ARG A CA 1
ATOM 707 C C . ARG A 1 88 ? 6.017 -6.870 -19.273 1.00 83.00 88 ARG A C 1
ATOM 709 O O . ARG A 1 88 ? 7.209 -6.642 -19.387 1.00 83.00 88 ARG A O 1
ATOM 716 N N . ALA A 1 89 ? 5.113 -6.540 -20.198 1.00 81.19 89 ALA A N 1
ATOM 717 C CA . ALA A 1 89 ? 5.444 -5.880 -21.462 1.00 81.19 89 ALA A CA 1
ATOM 718 C C . ALA A 1 89 ? 5.975 -4.441 -21.300 1.00 81.19 89 ALA A C 1
ATOM 720 O O . ALA A 1 89 ? 6.598 -3.928 -22.221 1.00 81.19 89 ALA A O 1
ATOM 721 N N . ASP A 1 90 ? 5.747 -3.807 -20.146 1.00 82.44 90 ASP A N 1
ATOM 722 C CA . ASP A 1 90 ? 6.210 -2.444 -19.855 1.00 82.44 90 ASP A CA 1
ATOM 723 C C . ASP A 1 90 ? 7.645 -2.441 -19.279 1.00 82.44 90 ASP A C 1
ATOM 725 O O . ASP A 1 90 ? 8.235 -1.389 -19.016 1.00 82.44 90 ASP A O 1
ATOM 729 N N . TYR A 1 91 ? 8.225 -3.625 -19.051 1.00 81.50 91 TYR A N 1
ATOM 730 C CA . TYR A 1 91 ? 9.629 -3.771 -18.686 1.00 81.50 91 TYR A CA 1
ATOM 731 C C . TYR A 1 91 ? 10.452 -3.934 -19.964 1.00 81.50 91 TYR A C 1
ATOM 733 O O . TYR A 1 91 ? 10.267 -4.895 -20.704 1.00 81.50 91 TYR A O 1
ATOM 741 N N . ASN A 1 92 ? 11.408 -3.029 -20.197 1.00 77.56 92 ASN A N 1
ATOM 742 C CA . ASN A 1 92 ? 12.405 -3.134 -21.274 1.00 77.56 92 ASN A CA 1
ATOM 743 C C . ASN A 1 92 ? 13.482 -4.190 -20.943 1.00 77.56 92 ASN A C 1
ATOM 745 O O . ASN A 1 92 ? 14.679 -3.942 -21.073 1.00 77.56 92 ASN A O 1
ATOM 749 N N . LEU A 1 93 ? 13.056 -5.357 -20.460 1.00 81.56 93 LEU A N 1
ATOM 750 C CA . LEU A 1 93 ? 13.910 -6.479 -20.093 1.00 81.56 93 LEU A CA 1
ATOM 751 C C . LEU A 1 93 ? 13.519 -7.714 -20.916 1.00 81.56 93 LEU A C 1
ATOM 753 O O . LEU A 1 93 ? 12.334 -7.898 -21.209 1.00 81.56 93 LEU A O 1
ATOM 757 N N . PRO A 1 94 ? 14.485 -8.574 -21.271 1.00 78.88 94 PRO A N 1
ATOM 758 C CA . PRO A 1 94 ? 14.201 -9.889 -21.831 1.00 78.88 94 PRO A CA 1
ATOM 759 C C . PRO A 1 94 ? 13.219 -10.679 -20.950 1.00 78.88 94 PRO A C 1
ATOM 761 O O . PRO A 1 94 ? 13.312 -10.661 -19.723 1.00 78.88 94 PRO A O 1
ATOM 764 N N . GLU A 1 95 ? 12.282 -11.419 -21.557 1.00 73.38 95 GLU A N 1
ATOM 765 C CA . GLU A 1 95 ? 11.298 -12.215 -20.797 1.00 73.38 95 GLU A CA 1
ATOM 766 C C . GLU A 1 95 ? 11.942 -13.268 -19.883 1.00 73.38 95 GLU A C 1
ATOM 768 O O . GLU A 1 95 ? 11.334 -13.670 -18.888 1.00 73.38 95 GLU A O 1
ATOM 773 N N . GLU A 1 96 ? 13.157 -13.702 -20.223 1.00 77.75 96 GLU A N 1
ATOM 774 C CA . GLU A 1 96 ? 13.979 -14.635 -19.451 1.00 77.75 96 GLU A CA 1
ATOM 775 C C . GLU A 1 96 ? 14.472 -14.057 -18.116 1.00 77.75 96 GLU A C 1
ATOM 777 O O . GLU A 1 96 ? 14.620 -14.817 -17.157 1.00 77.75 96 GLU A O 1
ATOM 782 N N . ASP A 1 97 ? 14.620 -12.732 -18.025 1.00 80.00 97 ASP A N 1
ATOM 783 C CA . ASP A 1 97 ? 15.023 -12.021 -16.805 1.00 80.00 97 ASP A CA 1
ATOM 784 C C . ASP A 1 97 ? 13.829 -11.704 -15.892 1.00 80.00 97 ASP A C 1
ATOM 786 O O . ASP A 1 97 ? 13.988 -11.350 -14.720 1.00 80.00 97 ASP A O 1
ATOM 790 N N . LEU A 1 98 ? 12.604 -11.841 -16.410 1.00 81.19 98 LEU A N 1
ATOM 791 C CA . LEU A 1 98 ? 11.384 -11.621 -15.647 1.00 81.19 98 LEU A CA 1
ATOM 792 C C . LEU A 1 98 ? 10.926 -12.916 -14.954 1.00 81.19 98 LEU A C 1
ATOM 794 O O . LEU A 1 98 ? 10.916 -13.988 -15.568 1.00 81.19 98 LEU A O 1
ATOM 798 N N . PRO A 1 99 ? 10.431 -12.838 -13.703 1.00 80.50 99 PRO A N 1
ATOM 799 C CA . PRO A 1 99 ? 9.805 -13.974 -13.043 1.00 80.50 99 PRO A CA 1
ATOM 800 C C . PRO A 1 99 ? 8.716 -14.604 -13.919 1.00 80.50 99 PRO A C 1
ATOM 802 O O . PRO A 1 99 ? 7.888 -13.910 -14.509 1.00 80.50 99 PRO A O 1
ATOM 805 N N . ARG A 1 100 ? 8.668 -15.942 -13.964 1.00 81.12 100 ARG A N 1
ATOM 806 C CA . ARG A 1 100 ? 7.631 -16.673 -14.719 1.00 81.12 100 ARG A CA 1
ATOM 807 C C . ARG A 1 100 ? 6.223 -16.474 -14.152 1.00 81.12 100 ARG A C 1
ATOM 809 O O . ARG A 1 100 ? 5.244 -16.674 -14.866 1.00 81.12 100 ARG A O 1
ATOM 816 N N . SER A 1 101 ? 6.122 -16.113 -12.874 1.00 81.06 101 SER A N 1
ATOM 817 C CA . SER A 1 101 ? 4.851 -15.810 -12.220 1.00 81.06 101 SER A CA 1
ATOM 818 C C . SER A 1 101 ? 4.305 -14.461 -12.685 1.00 81.06 101 SER A C 1
ATOM 820 O O . SER A 1 101 ? 5.049 -13.497 -12.830 1.00 81.06 101 SER A O 1
ATOM 822 N N . LEU A 1 102 ? 2.987 -14.381 -12.857 1.00 78.44 102 LEU A N 1
ATOM 823 C CA . LEU A 1 102 ? 2.285 -13.117 -13.100 1.00 78.44 102 LEU A CA 1
ATOM 824 C C . LEU A 1 102 ? 2.018 -12.337 -11.803 1.00 78.44 102 LEU A C 1
ATOM 826 O O . LEU A 1 102 ? 1.567 -11.196 -11.857 1.00 78.44 102 LEU A O 1
ATOM 830 N N . ALA A 1 103 ? 2.285 -12.936 -10.638 1.00 79.31 103 ALA A N 1
ATOM 831 C CA . ALA A 1 103 ? 2.099 -12.276 -9.354 1.00 7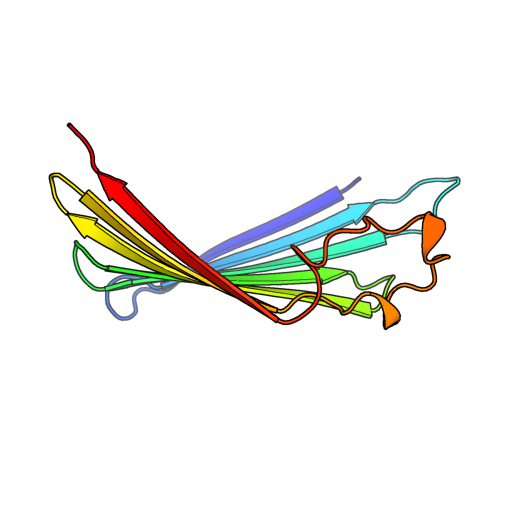9.31 103 ALA A CA 1
ATOM 832 C C . ALA A 1 103 ? 2.976 -11.017 -9.265 1.00 79.31 103 ALA A C 1
ATOM 834 O O . ALA A 1 103 ? 4.187 -11.085 -9.459 1.00 79.31 103 ALA A O 1
ATOM 835 N N . GLY A 1 104 ? 2.350 -9.878 -8.965 1.00 78.19 104 GLY A N 1
ATOM 836 C CA . GLY A 1 104 ? 3.023 -8.580 -8.874 1.00 78.19 104 GLY A CA 1
ATOM 837 C C . GLY A 1 104 ? 3.053 -7.772 -10.175 1.00 78.19 104 GLY A C 1
ATOM 838 O O . GLY A 1 104 ? 3.422 -6.603 -10.120 1.00 78.19 104 GLY A O 1
ATOM 839 N N . PHE A 1 105 ? 2.610 -8.339 -11.304 1.00 86.56 105 PHE A N 1
ATOM 840 C CA . PHE A 1 105 ? 2.484 -7.633 -12.582 1.00 86.56 105 PHE A CA 1
ATOM 841 C C . PHE A 1 105 ? 1.023 -7.324 -12.914 1.00 86.56 105 PHE A C 1
ATOM 843 O O . PHE A 1 105 ? 0.142 -8.165 -12.737 1.00 86.56 105 PHE A O 1
ATOM 850 N N . GLY A 1 106 ? 0.768 -6.140 -13.472 1.00 89.88 106 GLY A N 1
ATOM 851 C CA . GLY A 1 106 ? -0.586 -5.722 -13.834 1.00 89.88 106 GLY A CA 1
ATOM 852 C C . GLY A 1 106 ? -1.508 -5.543 -12.623 1.00 89.88 106 GLY A C 1
ATOM 853 O O . GLY A 1 106 ? -1.073 -5.202 -11.522 1.00 89.88 106 GLY A O 1
ATOM 854 N N . THR A 1 107 ? -2.808 -5.748 -12.837 1.00 93.25 107 THR A N 1
ATOM 855 C CA . THR A 1 107 ? -3.822 -5.619 -11.785 1.00 93.25 107 THR A CA 1
ATOM 856 C C . THR A 1 107 ? -3.948 -6.913 -10.984 1.00 93.25 107 THR A C 1
ATOM 858 O O . THR A 1 107 ? -4.267 -7.959 -11.546 1.00 93.25 107 THR A O 1
ATOM 861 N N . GLY A 1 108 ? -3.739 -6.836 -9.671 1.00 92.81 108 GLY A N 1
ATOM 862 C CA . GLY A 1 108 ? -3.902 -7.939 -8.730 1.00 92.81 108 GLY A CA 1
ATOM 863 C C . GLY A 1 108 ? -5.019 -7.668 -7.728 1.00 92.81 108 GLY A C 1
ATOM 864 O O . GLY A 1 108 ? -5.204 -6.542 -7.275 1.00 92.81 108 GLY A O 1
ATOM 865 N N . LEU A 1 109 ? -5.757 -8.713 -7.360 1.00 93.62 109 LEU A N 1
ATOM 866 C CA . LEU A 1 109 ? -6.724 -8.678 -6.267 1.00 93.62 109 LEU A CA 1
ATOM 867 C C . LEU A 1 109 ? -6.366 -9.774 -5.269 1.00 93.62 109 LEU A C 1
ATOM 869 O O . LEU A 1 109 ? -6.250 -10.943 -5.636 1.00 93.62 109 LEU A O 1
ATOM 873 N N . GLN A 1 110 ? -6.195 -9.393 -4.010 1.00 94.19 110 GLN A N 1
ATOM 874 C CA . GLN A 1 110 ? -5.875 -10.297 -2.918 1.00 94.19 110 GLN A CA 1
ATOM 875 C C . GLN A 1 110 ? -6.901 -10.136 -1.801 1.00 94.19 110 GLN A C 1
ATOM 877 O O . GLN A 1 110 ? -7.220 -9.028 -1.371 1.00 94.19 110 GLN A O 1
ATOM 882 N N . PHE A 1 111 ? -7.382 -11.272 -1.310 1.00 95.31 111 PHE A N 1
ATOM 883 C CA . PHE A 1 111 ? -8.195 -11.361 -0.110 1.00 95.31 111 PHE A CA 1
ATOM 884 C C . PHE A 1 111 ? -7.455 -12.200 0.923 1.00 95.31 111 PHE A C 1
ATOM 886 O O . PHE A 1 111 ? -6.963 -13.285 0.614 1.00 95.31 111 PHE A O 1
ATOM 893 N N . MET A 1 112 ? -7.375 -11.693 2.145 1.00 95.94 112 MET A N 1
ATOM 894 C CA . MET A 1 112 ? -6.727 -12.373 3.253 1.00 95.94 112 MET A CA 1
ATOM 895 C C . MET A 1 112 ? -7.651 -12.353 4.466 1.00 95.94 112 MET A C 1
ATOM 897 O O . MET A 1 112 ? -8.031 -11.291 4.960 1.00 95.94 112 MET A O 1
ATOM 901 N N . PHE A 1 113 ? -7.985 -13.551 4.937 1.00 95.19 113 PHE A N 1
ATOM 902 C CA . PHE A 1 113 ? -8.656 -13.795 6.204 1.00 95.19 113 PHE A CA 1
ATOM 903 C C . PHE A 1 113 ? -7.605 -14.250 7.214 1.00 95.19 113 PHE A C 1
ATOM 905 O O . PHE A 1 113 ? -6.917 -15.243 6.981 1.00 95.19 113 PHE A O 1
ATOM 912 N N . ILE A 1 114 ? -7.468 -13.522 8.316 1.00 94.44 114 ILE A N 1
ATOM 913 C CA . ILE A 1 114 ? -6.543 -13.847 9.401 1.00 94.44 114 ILE A CA 1
ATOM 914 C C . ILE A 1 114 ? -7.387 -14.173 10.624 1.00 94.44 114 ILE A C 1
ATOM 916 O O . ILE A 1 114 ? -8.194 -13.345 11.036 1.00 94.44 114 ILE A O 1
ATOM 920 N N . TYR A 1 115 ? -7.203 -15.354 11.203 1.00 94.38 115 TYR A N 1
ATOM 921 C CA . TYR A 1 115 ? -7.841 -15.750 12.455 1.00 94.38 115 TYR A CA 1
ATOM 922 C C . TYR A 1 115 ? -6.797 -15.764 13.566 1.00 94.38 115 TYR A C 1
ATOM 924 O O . TYR A 1 115 ? -5.764 -16.418 13.433 1.00 94.38 115 TYR A O 1
ATOM 932 N N . ASN A 1 116 ? -7.077 -15.030 14.637 1.00 83.38 116 ASN A N 1
ATOM 933 C CA . ASN A 1 116 ? -6.239 -14.952 15.821 1.00 83.38 116 ASN A CA 1
ATOM 934 C C . ASN A 1 116 ? -6.883 -15.840 16.896 1.00 83.38 116 ASN A C 1
ATOM 936 O O . ASN A 1 116 ? -8.015 -15.574 17.307 1.00 83.38 116 ASN A O 1
ATOM 940 N N . HIS A 1 117 ? -6.181 -16.904 17.294 1.00 76.31 117 HIS A N 1
ATOM 941 C CA . HIS A 1 117 ? -6.585 -17.837 18.351 1.00 76.31 117 HIS A CA 1
ATOM 942 C C . HIS A 1 117 ? -5.797 -17.579 19.633 1.00 76.31 117 HIS A C 1
ATOM 944 O O . HIS A 1 117 ? -4.575 -17.328 19.511 1.00 76.31 117 HIS A O 1
#

Nearest PDB structures (foldseek):
  8xua-assembly2_D  TM=8.007E-01  e=3.691E-01  Vibrio harveyi
  8uzl-assembly2_B  TM=5.732E-01  e=4.807E-01  synthetic construct
  3sy9-assembly3_C  TM=6.607E-01  e=9.254E+00  Pseudomonas aeruginosa
  9etm-assembly1_B  TM=3.974E-01  e=3.975E+00  Drosophila melanogaster

Foldseek 3Di:
DDKDKDWDWDPPDVTKIKIKMKDWDDDPVDPIKIKIKIKIKDDPPPFKIWIKIWIATPVLRWIKIKIWIKGDDPFKIKIKIKIATAAPVSDPDDPVPDDPDCPPHGIDIDIDIGGHD

Solvent-accessible surface area (backbone atoms only — not comparable to full-atom values): 6402 Å² total; per-residue (Å²): 109,51,74,54,69,55,72,50,68,43,91,51,90,77,34,35,39,36,34,39,38,38,37,40,40,69,48,97,89,46,78,69,38,42,38,37,38,38,37,41,36,36,47,56,74,91,41,34,36,42,37,39,38,38,38,36,32,69,69,76,75,40,54,37,37,36,41,35,42,37,38,54,55,97,48,36,36,41,38,42,36,42,36,39,29,56,43,74,87,72,46,100,58,62,73,87,81,46,71,90,62,64,79,82,39,26,76,44,79,48,80,46,81,44,77,59,131

Mean predicted aligned error: 5.98 Å

Radius of gyration: 17.49 Å; Cα contacts (8 Å, |Δi|>4): 250; chains: 1; bounding box: 42×35×40 Å